Protein AF-A0AAP8GFK3-F1 (afdb_monomer_lite)

InterPro domains:
  IPR006173 Staphylococcal/Streptococcal toxin, OB-fold [PF01123] (49-112)
  IPR008992 Enterotoxin [SSF50203] (25-113)

Secondary structure (DSSP, 8-state):
-HHHHHHHHHHHHHHHHHT-----PPPPPPGGGS--HHHHHHTT--THHHHHHHHSPPEEEEEE---B-SSTTEEEE---BTTBS-EEEE-SSHHHHHHHTTS-EEEEE----

Organism: NCBI:txid158836

Sequence (113 aa):
MKKLSTVIIILILEIVFHNMNYVNAQPDPKLDELNKVSDYKNNKGTMGNVMNLYTSPPVEGRGVINSRQFLSHDLIFPIEYKSYNEVKTELENTELANNYKDKKVDIFGVPYF

Structure (mmCIF, N/CA/C/O backbone):
data_AF-A0AAP8GFK3-F1
#
_entry.id   AF-A0AAP8GFK3-F1
#
loop_
_atom_site.group_PDB
_atom_site.id
_atom_site.type_symbol
_atom_site.label_atom_id
_atom_site.label_alt_id
_atom_site.label_comp_id
_atom_site.label_asym_id
_atom_site.label_entity_id
_atom_site.label_seq_id
_atom_site.pdbx_PDB_ins_code
_atom_site.Cartn_x
_atom_site.Cartn_y
_atom_site.Cartn_z
_atom_site.occupancy
_atom_site.B_iso_or_equiv
_atom_site.auth_seq_id
_atom_site.auth_comp_id
_atom_site.auth_asym_id
_atom_site.auth_atom_id
_atom_site.pdbx_PDB_model_num
ATOM 1 N N . MET A 1 1 ? -19.447 58.664 9.440 1.00 59.94 1 MET A N 1
ATOM 2 C CA . MET A 1 1 ? -19.222 58.181 8.055 1.00 59.94 1 MET A CA 1
ATOM 3 C C . MET A 1 1 ? -17.863 57.504 7.856 1.00 59.94 1 MET A C 1
ATOM 5 O O . MET A 1 1 ? -17.860 56.368 7.413 1.00 59.94 1 MET A O 1
ATOM 9 N N . LYS A 1 2 ? -16.723 58.112 8.238 1.00 60.50 2 LYS A N 1
ATOM 10 C CA . LYS A 1 2 ? -15.380 57.503 8.059 1.00 60.50 2 LYS A CA 1
ATOM 11 C C . LYS A 1 2 ? -15.216 56.112 8.704 1.00 60.50 2 LYS A C 1
ATOM 13 O O . LYS A 1 2 ? -14.786 55.193 8.029 1.00 60.50 2 LYS A O 1
ATOM 18 N N . LYS A 1 3 ? -15.644 55.935 9.963 1.00 67.06 3 LYS A N 1
ATOM 19 C CA . LYS A 1 3 ? -15.531 54.651 10.690 1.00 67.06 3 LYS A CA 1
ATOM 20 C C . LYS A 1 3 ? -16.371 53.515 10.083 1.00 67.06 3 LYS A C 1
ATOM 22 O O . LYS A 1 3 ? -15.916 52.384 10.053 1.00 67.06 3 LYS A O 1
ATOM 27 N N . LEU A 1 4 ? -17.568 53.824 9.572 1.00 75.12 4 LEU A N 1
ATOM 28 C CA . LEU A 1 4 ? -18.448 52.838 8.931 1.00 75.12 4 LEU A CA 1
ATOM 29 C C . LEU A 1 4 ? -17.869 52.365 7.590 1.00 75.12 4 LEU A C 1
ATOM 31 O O . LEU A 1 4 ? -17.890 51.177 7.298 1.00 75.12 4 LEU A O 1
ATOM 35 N N . SER A 1 5 ? -17.284 53.290 6.822 1.00 76.81 5 SER A N 1
ATOM 36 C CA . SER A 1 5 ? -16.577 52.971 5.576 1.00 76.81 5 SER A CA 1
ATOM 37 C C . SER A 1 5 ? -15.390 52.029 5.821 1.00 76.81 5 SER A C 1
ATOM 39 O O . SER A 1 5 ? -15.241 51.030 5.127 1.00 76.81 5 SER A O 1
ATOM 41 N N . THR A 1 6 ? -14.598 52.274 6.872 1.00 80.31 6 THR A N 1
ATOM 42 C CA . THR A 1 6 ? -13.464 51.407 7.234 1.00 80.31 6 THR A CA 1
ATOM 43 C C . THR A 1 6 ? -13.894 49.983 7.594 1.00 80.31 6 THR A C 1
ATOM 45 O O . THR A 1 6 ? -13.257 49.035 7.152 1.00 80.31 6 THR A O 1
ATOM 48 N N . VAL A 1 7 ? -14.985 49.814 8.351 1.00 84.25 7 VAL A N 1
ATOM 49 C CA . VAL A 1 7 ? -15.492 48.482 8.735 1.00 84.25 7 VAL A CA 1
ATOM 50 C C . VAL A 1 7 ? -15.970 47.694 7.517 1.00 84.25 7 VAL A C 1
ATOM 52 O O . VAL A 1 7 ? -15.650 46.518 7.390 1.00 84.25 7 VAL A O 1
ATOM 55 N N . ILE A 1 8 ? -16.680 48.347 6.593 1.00 86.56 8 ILE A N 1
ATOM 56 C CA . ILE A 1 8 ? -17.149 47.709 5.355 1.00 86.56 8 ILE A CA 1
ATOM 57 C C . ILE A 1 8 ? -15.962 47.247 4.500 1.00 86.56 8 ILE A C 1
ATOM 59 O O . ILE A 1 8 ? -15.986 46.141 3.970 1.00 86.56 8 ILE A O 1
ATOM 63 N N . ILE A 1 9 ? -14.903 48.056 4.406 1.00 87.19 9 ILE A N 1
ATOM 64 C CA . ILE A 1 9 ? -13.689 47.696 3.660 1.00 87.19 9 ILE A CA 1
ATOM 65 C C . ILE A 1 9 ? -13.010 46.462 4.271 1.00 87.19 9 ILE A C 1
ATOM 67 O O . ILE A 1 9 ? -12.648 45.554 3.529 1.00 87.19 9 ILE A O 1
ATOM 71 N N . ILE A 1 10 ? -12.875 46.396 5.600 1.00 86.94 10 ILE A N 1
ATOM 72 C CA . ILE A 1 10 ? -12.278 45.235 6.284 1.00 86.94 10 ILE A CA 1
ATOM 73 C C . ILE A 1 10 ? -13.093 43.968 6.008 1.00 86.94 10 ILE A C 1
ATOM 75 O O . ILE A 1 10 ? -12.521 42.947 5.639 1.00 86.94 10 ILE A O 1
ATOM 79 N N . LEU A 1 11 ? -14.423 44.059 6.097 1.00 84.94 11 LEU A N 1
ATOM 80 C CA . LEU A 1 11 ? -15.313 42.924 5.845 1.00 84.94 11 LEU A CA 1
ATOM 81 C C . LEU A 1 11 ? -15.195 42.413 4.401 1.00 84.94 11 LEU A C 1
ATOM 83 O O . LEU A 1 11 ? -15.161 41.209 4.163 1.00 84.94 11 LEU A O 1
ATOM 87 N N . ILE A 1 12 ? -15.093 43.327 3.430 1.00 84.94 12 ILE A N 1
ATOM 88 C CA . ILE A 1 12 ? -14.882 42.974 2.021 1.00 84.94 12 ILE A CA 1
ATOM 89 C C . ILE A 1 12 ? -13.519 42.297 1.835 1.00 84.94 12 ILE A C 1
ATOM 91 O O . ILE A 1 12 ? -13.446 41.282 1.148 1.00 84.94 12 ILE A O 1
ATOM 95 N N . LEU A 1 13 ? -12.451 42.809 2.457 1.00 81.56 13 LEU A N 1
ATOM 96 C CA . LEU A 1 13 ? -11.126 42.185 2.381 1.00 81.56 13 LEU A CA 1
ATOM 97 C C . LEU A 1 13 ? -11.120 40.776 2.986 1.00 81.56 13 LEU A C 1
ATOM 99 O O . LEU A 1 13 ? -10.582 39.864 2.364 1.00 81.56 13 LEU A O 1
ATOM 103 N N . GLU A 1 14 ? -11.744 40.567 4.146 1.00 80.06 14 GLU A N 1
ATOM 104 C CA . GLU A 1 14 ? -11.837 39.241 4.771 1.00 80.06 14 GLU A CA 1
ATOM 105 C C . GLU A 1 14 ? -12.586 38.235 3.891 1.00 80.06 14 GLU A C 1
ATOM 107 O O . GLU A 1 14 ? -12.126 37.100 3.743 1.00 80.06 14 GLU A O 1
ATOM 112 N N . ILE A 1 15 ? -13.683 38.659 3.253 1.00 78.69 15 ILE A N 1
ATOM 113 C CA . ILE A 1 15 ? -14.437 37.836 2.296 1.00 78.69 15 ILE A CA 1
ATOM 114 C C . ILE A 1 15 ? -13.575 37.509 1.072 1.00 78.69 15 ILE A C 1
ATOM 116 O O . ILE A 1 15 ? -13.560 36.362 0.628 1.00 78.69 15 ILE A O 1
ATOM 120 N N . VAL A 1 16 ? -12.834 38.478 0.530 1.00 76.50 16 VAL A N 1
ATOM 121 C CA . VAL A 1 16 ? -11.957 38.254 -0.631 1.00 76.50 16 VAL A CA 1
ATOM 122 C C . VAL A 1 16 ? -10.830 37.274 -0.291 1.00 76.50 16 VAL A C 1
ATOM 124 O O . VAL A 1 16 ? -10.579 36.355 -1.068 1.00 76.50 16 VAL A O 1
ATOM 127 N N . PHE A 1 17 ? -10.197 37.402 0.879 1.00 69.19 17 PHE A N 1
ATOM 128 C CA . PHE A 1 17 ? -9.140 36.480 1.305 1.00 69.19 17 PHE A CA 1
ATOM 129 C C . PHE A 1 17 ? -9.660 35.073 1.630 1.00 69.19 17 PHE A C 1
ATOM 131 O O . PHE A 1 17 ? -8.988 34.104 1.291 1.00 69.19 17 PHE A O 1
ATOM 138 N N . HIS A 1 18 ? -10.856 34.937 2.217 1.00 64.44 18 HIS A N 1
ATOM 139 C CA . HIS A 1 18 ? -11.457 33.623 2.495 1.00 64.44 18 HIS A CA 1
ATOM 140 C C . HIS A 1 18 ? -11.936 32.892 1.234 1.00 64.44 18 HIS A C 1
ATOM 142 O O . HIS A 1 18 ? -12.014 31.668 1.238 1.00 64.44 18 HIS A O 1
ATOM 148 N N . ASN A 1 19 ? -12.248 33.615 0.154 1.00 61.03 19 ASN A N 1
ATOM 149 C CA . ASN A 1 19 ? -12.695 33.020 -1.110 1.00 61.03 19 ASN A CA 1
ATOM 150 C C . ASN A 1 19 ? -11.563 32.793 -2.120 1.00 61.03 19 ASN A C 1
ATOM 152 O O . ASN A 1 19 ? -11.822 32.310 -3.225 1.00 61.03 19 ASN A O 1
ATOM 156 N N . MET A 1 20 ? -10.309 33.086 -1.761 1.00 61.22 20 MET A N 1
ATOM 157 C CA . MET A 1 20 ? -9.165 32.630 -2.545 1.00 61.22 20 MET A CA 1
ATOM 158 C C . MET A 1 20 ? -8.944 31.136 -2.308 1.00 61.22 20 MET A C 1
ATOM 160 O O . MET A 1 20 ? -8.021 30.718 -1.612 1.00 61.22 20 MET A O 1
ATOM 164 N N . ASN A 1 21 ? -9.790 30.318 -2.930 1.00 60.56 21 ASN A N 1
ATOM 165 C CA . ASN A 1 21 ? -9.476 28.922 -3.182 1.00 60.56 21 ASN A CA 1
ATOM 166 C C . ASN A 1 21 ? -8.303 28.895 -4.167 1.00 60.56 21 ASN A C 1
ATOM 168 O O . ASN A 1 21 ? -8.495 28.880 -5.383 1.00 60.56 21 ASN A O 1
ATOM 172 N N . TYR A 1 22 ? -7.076 28.942 -3.649 1.00 60.53 22 TYR A N 1
ATOM 173 C CA . TYR A 1 22 ? -5.915 28.565 -4.438 1.00 60.53 22 TYR A CA 1
ATOM 174 C C . TYR A 1 22 ? -6.136 27.123 -4.882 1.00 60.53 22 TYR A C 1
ATOM 176 O O . TYR A 1 22 ? -6.169 26.207 -4.061 1.00 60.53 22 TYR A O 1
ATOM 184 N N . VAL A 1 23 ? -6.301 26.920 -6.188 1.00 62.72 23 VAL A N 1
ATOM 185 C CA . VAL A 1 23 ? -6.147 25.594 -6.776 1.00 62.72 23 VAL A CA 1
ATOM 186 C C . VAL A 1 23 ? -4.682 25.232 -6.568 1.00 62.72 23 VAL A C 1
ATOM 188 O O . VAL A 1 23 ? -3.809 25.695 -7.301 1.00 62.72 23 VAL A O 1
ATOM 191 N N . ASN A 1 24 ? -4.401 24.469 -5.514 1.00 71.31 24 ASN A N 1
ATOM 192 C CA . ASN A 1 24 ? -3.082 23.907 -5.272 1.00 71.31 24 ASN A CA 1
ATOM 193 C C . ASN A 1 24 ? -2.896 22.738 -6.247 1.00 71.31 24 ASN A C 1
ATOM 195 O O . ASN A 1 24 ? -3.127 21.579 -5.912 1.00 71.31 24 ASN A O 1
ATOM 199 N N . ALA A 1 25 ? -2.618 23.077 -7.505 1.00 83.25 25 ALA A N 1
ATOM 200 C CA . ALA A 1 25 ? -2.295 22.106 -8.533 1.00 83.25 25 ALA A CA 1
ATOM 201 C C . ALA A 1 25 ? -0.840 21.675 -8.363 1.00 83.25 25 ALA A C 1
ATOM 203 O O . ALA A 1 25 ? 0.049 22.515 -8.213 1.00 83.25 25 ALA A O 1
ATOM 204 N N . GLN A 1 26 ? -0.596 20.370 -8.438 1.00 87.06 26 GLN A N 1
ATOM 205 C CA . GLN A 1 26 ? 0.757 19.867 -8.612 1.00 87.06 26 GLN A CA 1
ATOM 206 C C . GLN A 1 26 ? 1.219 20.245 -10.031 1.00 87.06 26 GLN A C 1
ATOM 208 O O . GLN A 1 26 ? 0.545 19.856 -10.986 1.00 87.06 26 GLN A O 1
ATOM 213 N N . PRO A 1 27 ? 2.305 21.023 -10.196 1.00 91.38 27 PRO A N 1
ATOM 214 C CA . PRO A 1 27 ? 2.783 21.421 -11.516 1.00 91.38 27 PRO A CA 1
ATOM 215 C C . PRO A 1 27 ? 3.168 20.207 -12.364 1.00 91.38 27 PRO A C 1
ATOM 217 O O . PRO A 1 27 ? 3.707 19.231 -11.837 1.00 91.38 27 PRO A O 1
ATOM 220 N N . ASP A 1 28 ? 2.943 20.296 -13.676 1.00 94.81 28 ASP A N 1
ATOM 221 C CA . ASP A 1 28 ? 3.411 19.275 -14.612 1.00 94.81 28 ASP A CA 1
ATOM 222 C C . ASP A 1 28 ? 4.942 19.162 -14.540 1.00 94.81 28 ASP A C 1
ATOM 224 O O . ASP A 1 28 ? 5.635 20.188 -14.584 1.00 94.81 28 ASP A O 1
ATOM 228 N N . PRO A 1 29 ? 5.491 17.937 -14.449 1.00 96.44 29 PRO A N 1
ATOM 229 C CA . PRO A 1 29 ? 6.924 17.751 -14.335 1.00 96.44 29 PRO A CA 1
ATOM 230 C C . PRO A 1 29 ? 7.618 18.073 -15.657 1.00 96.44 29 PRO A C 1
ATOM 232 O O . PRO A 1 29 ? 7.156 17.713 -16.747 1.00 96.44 29 PRO A O 1
ATOM 235 N N . LYS A 1 30 ? 8.789 18.694 -15.566 1.00 96.94 30 LYS A N 1
ATOM 236 C CA . LYS A 1 30 ? 9.693 18.836 -16.709 1.00 96.94 30 LYS A CA 1
ATOM 237 C C . LYS A 1 30 ? 10.364 17.503 -17.024 1.00 96.94 30 LYS A C 1
ATOM 239 O O . LYS A 1 30 ? 10.457 16.600 -16.195 1.00 96.94 30 LYS A O 1
ATOM 244 N N . LEU A 1 31 ? 10.875 17.366 -18.249 1.00 96.44 31 LEU A N 1
ATOM 245 C CA . LEU A 1 31 ? 11.502 16.116 -18.681 1.00 96.44 31 LEU A CA 1
ATOM 246 C C . LEU A 1 31 ? 12.706 15.725 -17.815 1.00 96.44 31 LEU A C 1
ATOM 248 O O . LEU A 1 31 ? 12.936 14.536 -17.633 1.00 96.44 31 LEU A O 1
ATOM 252 N N . ASP A 1 32 ? 13.480 16.675 -17.311 1.00 97.25 32 ASP A N 1
ATOM 253 C CA . ASP A 1 32 ? 14.644 16.448 -16.447 1.00 97.25 32 ASP A CA 1
ATOM 254 C C . ASP A 1 32 ? 14.280 16.055 -15.004 1.00 97.25 32 ASP A C 1
ATOM 256 O O . ASP A 1 32 ? 15.111 15.482 -14.306 1.00 97.25 32 ASP A O 1
ATOM 260 N N . GLU A 1 33 ? 13.032 16.272 -14.585 1.00 97.81 33 GLU A N 1
ATOM 261 C CA . GLU A 1 33 ? 12.511 15.891 -13.263 1.00 97.81 33 GLU A CA 1
ATOM 262 C C . GLU A 1 33 ? 11.999 14.435 -13.232 1.00 97.81 33 GLU A C 1
ATOM 264 O O . GLU A 1 33 ? 11.771 13.865 -12.165 1.00 97.81 33 GLU A O 1
ATOM 269 N N . LEU A 1 34 ? 11.832 13.807 -14.403 1.00 98.19 34 LEU A N 1
ATOM 270 C CA . LEU A 1 34 ? 11.312 12.446 -14.545 1.00 98.19 34 LEU A CA 1
ATOM 271 C C . LEU A 1 34 ? 12.423 11.393 -14.542 1.00 98.19 34 LEU A C 1
ATOM 273 O O . LEU A 1 34 ? 13.407 11.499 -15.281 1.00 98.19 34 LEU A O 1
ATOM 277 N N . ASN A 1 35 ? 12.204 10.297 -13.810 1.00 98.06 35 ASN A N 1
ATOM 278 C CA . ASN A 1 35 ? 13.094 9.138 -13.864 1.00 98.06 35 ASN A CA 1
ATOM 279 C C . ASN A 1 35 ? 13.190 8.567 -15.290 1.00 98.06 35 ASN A C 1
ATOM 281 O O . ASN A 1 35 ? 12.198 8.477 -16.018 1.00 98.06 35 ASN A O 1
ATOM 285 N N . LYS A 1 36 ? 14.393 8.131 -15.683 1.00 98.38 36 LYS A N 1
ATOM 286 C CA . LYS A 1 36 ? 14.650 7.531 -16.998 1.00 98.38 36 LYS A CA 1
ATOM 287 C C . LYS A 1 36 ? 14.835 6.025 -16.888 1.00 98.38 36 LYS A C 1
ATOM 289 O O . LYS A 1 36 ? 15.615 5.531 -16.075 1.00 98.38 36 LYS A O 1
ATOM 294 N N . VAL A 1 37 ? 14.176 5.289 -17.782 1.00 98.31 37 VAL A N 1
ATOM 295 C CA . VAL A 1 37 ? 14.333 3.828 -17.890 1.00 98.31 37 VAL A CA 1
ATOM 296 C C . VAL A 1 37 ? 15.783 3.448 -18.213 1.00 98.31 37 VAL A C 1
ATOM 298 O O . VAL A 1 37 ? 16.294 2.465 -17.675 1.00 98.31 37 VAL A O 1
ATOM 301 N N . SER A 1 38 ? 16.457 4.236 -19.060 1.00 98.06 38 SER A N 1
ATOM 302 C CA . SER A 1 38 ? 17.877 4.059 -19.384 1.00 98.06 38 SER A CA 1
ATOM 303 C C . SER A 1 38 ? 18.751 4.107 -18.140 1.00 98.06 38 SER A C 1
ATOM 305 O O . SER A 1 38 ? 19.588 3.230 -17.957 1.00 98.06 38 SER A O 1
ATOM 307 N N . ASP A 1 39 ? 18.527 5.084 -17.266 1.00 98.62 39 ASP A N 1
ATOM 308 C CA . ASP A 1 39 ? 19.380 5.333 -16.105 1.00 98.62 39 ASP A CA 1
ATOM 309 C C . ASP A 1 39 ? 19.215 4.211 -15.082 1.00 98.62 39 ASP A C 1
ATOM 311 O O . ASP A 1 39 ? 20.203 3.681 -14.573 1.00 98.62 39 ASP A O 1
ATOM 315 N N . TYR A 1 40 ? 17.976 3.758 -14.870 1.00 98.62 40 TYR A N 1
ATOM 316 C CA . TYR A 1 40 ? 17.690 2.606 -14.016 1.00 98.62 40 TYR A CA 1
ATOM 317 C C . TYR A 1 40 ? 18.371 1.329 -14.527 1.00 98.62 40 TYR A C 1
ATOM 319 O O . TYR A 1 40 ? 19.004 0.605 -13.757 1.00 98.62 40 TYR A O 1
ATOM 327 N N . LYS A 1 41 ? 18.302 1.072 -15.840 1.00 98.25 41 LYS A N 1
ATOM 328 C CA . LYS A 1 41 ? 18.960 -0.081 -16.471 1.00 98.25 41 LYS A CA 1
ATOM 329 C C . LYS A 1 41 ? 20.489 0.025 -16.414 1.00 98.25 41 LYS A C 1
ATOM 331 O O . LYS A 1 41 ? 21.155 -0.965 -16.117 1.00 98.25 41 LYS A O 1
ATOM 336 N N . ASN A 1 42 ? 21.044 1.208 -16.667 1.00 98.44 42 ASN A N 1
ATOM 337 C CA . ASN A 1 42 ? 22.485 1.469 -16.609 1.00 98.44 42 ASN A CA 1
ATOM 338 C C . ASN A 1 42 ? 23.028 1.304 -15.183 1.00 98.44 42 ASN A C 1
ATOM 340 O O . ASN A 1 42 ? 24.139 0.811 -15.003 1.00 98.44 42 ASN A O 1
ATOM 344 N N . ASN A 1 43 ? 22.209 1.607 -14.173 1.00 98.56 43 ASN A N 1
ATOM 345 C CA . ASN A 1 43 ? 22.497 1.320 -12.769 1.00 98.56 43 ASN A CA 1
ATOM 346 C C . ASN A 1 43 ? 22.198 -0.140 -12.360 1.00 98.56 43 ASN A C 1
ATOM 348 O O . ASN A 1 43 ? 22.031 -0.439 -11.180 1.00 98.56 43 ASN A O 1
ATOM 352 N N . LYS A 1 44 ? 22.120 -1.068 -13.326 1.00 98.31 44 LYS A N 1
ATOM 353 C CA . LYS A 1 44 ? 21.884 -2.511 -13.120 1.00 98.31 44 LYS A CA 1
ATOM 354 C C . LYS A 1 44 ? 20.542 -2.843 -12.445 1.00 98.31 44 LYS A C 1
ATOM 356 O O . LYS A 1 44 ? 20.386 -3.921 -11.872 1.00 98.31 44 LYS A O 1
ATOM 361 N N . GLY A 1 45 ? 19.565 -1.939 -12.522 1.00 98.00 45 GLY A N 1
ATOM 362 C CA . GLY A 1 45 ? 18.207 -2.161 -12.037 1.00 98.00 45 GLY A CA 1
ATOM 363 C C . GLY A 1 45 ? 17.420 -3.142 -12.913 1.00 98.00 45 GLY A C 1
ATOM 364 O O . GLY A 1 45 ? 17.652 -3.258 -14.118 1.00 98.00 45 GLY A O 1
ATOM 365 N N . THR A 1 46 ? 16.449 -3.836 -12.311 1.00 98.31 46 THR A N 1
ATOM 366 C CA . THR A 1 46 ? 15.584 -4.812 -12.997 1.00 98.31 46 THR A CA 1
ATOM 367 C C . THR A 1 46 ? 14.144 -4.310 -13.043 1.00 98.31 46 THR A C 1
ATOM 369 O O . THR A 1 46 ? 13.433 -4.340 -12.042 1.00 98.31 46 THR A O 1
ATOM 372 N N . MET A 1 47 ? 13.688 -3.866 -14.220 1.00 98.19 47 MET A N 1
ATOM 373 C CA . MET A 1 47 ? 12.332 -3.312 -14.393 1.00 98.19 47 MET A CA 1
ATOM 374 C C . MET A 1 47 ? 11.218 -4.343 -14.140 1.00 98.19 47 MET A C 1
ATOM 376 O O . MET A 1 47 ? 10.089 -3.974 -13.827 1.00 98.19 47 MET A O 1
ATOM 380 N N . GLY A 1 48 ? 11.548 -5.638 -14.205 1.00 98.50 48 GLY A N 1
ATOM 381 C CA . GLY A 1 48 ? 10.635 -6.725 -13.849 1.00 98.50 48 GLY A CA 1
ATOM 382 C C . GLY A 1 48 ? 10.050 -6.594 -12.438 1.00 98.50 48 GLY A C 1
ATOM 383 O O . GLY A 1 48 ? 8.905 -6.977 -12.231 1.00 98.50 48 GLY A O 1
ATOM 384 N N . ASN A 1 49 ? 10.776 -5.974 -11.498 1.00 98.44 49 ASN A N 1
ATOM 385 C CA . ASN A 1 49 ? 10.277 -5.738 -10.141 1.00 98.44 49 ASN A CA 1
ATOM 386 C C . ASN A 1 49 ? 9.053 -4.812 -10.142 1.00 98.44 49 ASN A C 1
ATOM 388 O O . ASN A 1 49 ? 8.037 -5.145 -9.544 1.00 98.44 49 ASN A O 1
ATOM 392 N N . VAL A 1 50 ? 9.121 -3.687 -10.863 1.00 98.44 50 VAL A N 1
ATOM 393 C CA . VAL A 1 50 ? 8.000 -2.741 -10.980 1.00 98.44 50 VAL A CA 1
ATOM 394 C C . VAL A 1 50 ? 6.880 -3.338 -11.825 1.00 98.44 50 VAL A C 1
ATOM 396 O O . VAL A 1 50 ? 5.714 -3.206 -11.472 1.00 98.44 50 VAL A O 1
ATOM 399 N N . MET A 1 51 ? 7.224 -4.046 -12.905 1.00 98.50 51 MET A N 1
ATOM 400 C CA . MET A 1 51 ? 6.237 -4.732 -13.741 1.00 98.50 51 MET A CA 1
ATOM 401 C C . MET A 1 51 ? 5.356 -5.663 -12.902 1.00 98.50 51 MET A C 1
ATOM 403 O O . MET A 1 51 ? 4.136 -5.575 -12.986 1.00 98.50 51 MET A O 1
ATOM 407 N N . ASN A 1 52 ? 5.961 -6.489 -12.045 1.00 98.44 52 ASN A N 1
ATOM 408 C CA . ASN A 1 52 ? 5.233 -7.448 -11.216 1.00 98.44 52 ASN A CA 1
ATOM 409 C C . ASN A 1 52 ? 4.251 -6.788 -10.238 1.00 98.44 52 ASN A C 1
ATOM 411 O O . ASN A 1 52 ? 3.222 -7.395 -9.948 1.00 98.44 52 ASN A O 1
ATOM 415 N N . LEU A 1 53 ? 4.533 -5.572 -9.755 1.00 98.44 53 LEU A N 1
ATOM 416 C CA . LEU A 1 53 ? 3.636 -4.835 -8.857 1.00 98.44 53 LEU A CA 1
ATOM 417 C C . LEU A 1 53 ? 2.321 -4.438 -9.542 1.00 98.44 53 LEU A C 1
ATOM 419 O O . LEU A 1 53 ? 1.276 -4.453 -8.902 1.00 98.44 53 LEU A O 1
ATOM 423 N N . TYR A 1 54 ? 2.363 -4.114 -10.837 1.00 98.25 54 TYR A N 1
ATOM 424 C CA . TYR A 1 54 ? 1.195 -3.624 -11.582 1.00 98.25 54 TYR A CA 1
ATOM 425 C C . TYR A 1 54 ? 0.538 -4.678 -12.479 1.00 98.25 54 TYR A C 1
ATOM 427 O O . TYR A 1 54 ? -0.565 -4.455 -12.971 1.00 98.25 54 TYR A O 1
ATOM 435 N N . THR A 1 55 ? 1.193 -5.818 -12.710 1.00 98.25 55 THR A N 1
ATOM 436 C CA . THR A 1 55 ? 0.603 -6.950 -13.444 1.00 98.25 55 THR A CA 1
ATOM 437 C C . THR A 1 55 ? 0.060 -8.042 -12.527 1.00 98.25 55 THR A C 1
ATOM 439 O O . THR A 1 55 ? -0.795 -8.818 -12.953 1.00 98.25 55 THR A O 1
ATOM 442 N N . SER A 1 56 ? 0.535 -8.126 -11.280 1.00 98.00 56 SER A N 1
ATOM 443 C CA . SER A 1 56 ? -0.041 -9.036 -10.288 1.00 98.00 56 SER A CA 1
ATOM 444 C C . SER A 1 56 ? -1.415 -8.543 -9.820 1.00 98.00 56 SER A C 1
ATOM 446 O O . SER A 1 56 ? -1.665 -7.339 -9.833 1.00 98.00 56 SER A O 1
ATOM 448 N N . PRO A 1 57 ? -2.296 -9.443 -9.342 1.00 98.19 57 PRO A N 1
ATOM 449 C CA . PRO A 1 57 ? -3.556 -9.035 -8.732 1.00 98.19 57 PRO A CA 1
ATOM 450 C C . PRO A 1 57 ? -3.329 -8.095 -7.535 1.00 98.19 57 PRO A C 1
ATOM 452 O O . PRO A 1 57 ? -2.376 -8.329 -6.778 1.00 98.19 57 PRO A O 1
ATOM 455 N N . PRO A 1 58 ? -4.188 -7.084 -7.327 1.00 98.44 58 PRO A N 1
ATOM 456 C CA . PRO 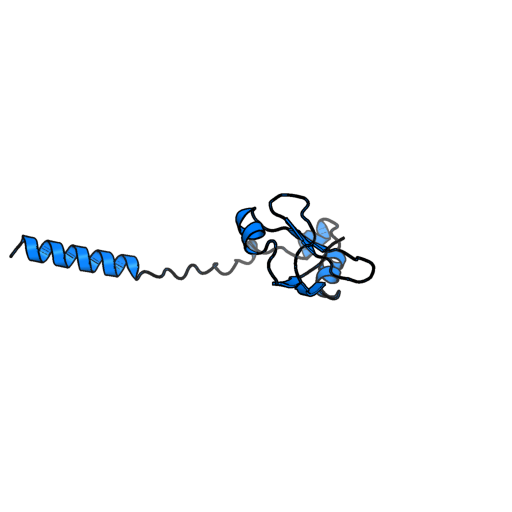A 1 58 ? -4.156 -6.248 -6.132 1.00 98.44 58 PRO A CA 1
ATOM 457 C C . PRO A 1 58 ? -4.626 -7.029 -4.897 1.00 98.44 58 PRO A C 1
ATOM 459 O O . PRO A 1 58 ? -5.257 -8.083 -5.005 1.00 98.44 58 PRO A O 1
ATOM 462 N N . VAL A 1 59 ? -4.339 -6.498 -3.709 1.00 98.56 59 VAL A N 1
ATOM 463 C CA . VAL A 1 59 ? -5.041 -6.915 -2.487 1.00 98.56 59 VAL A CA 1
ATOM 464 C C . VAL A 1 59 ? -6.399 -6.235 -2.480 1.00 98.56 59 VAL A C 1
ATOM 466 O O . VAL A 1 59 ? -6.464 -5.014 -2.607 1.00 98.56 59 VAL A O 1
ATOM 469 N N . GLU A 1 60 ? -7.457 -7.017 -2.281 1.00 98.56 60 GLU A N 1
ATOM 470 C CA . GLU A 1 60 ? -8.827 -6.528 -2.159 1.00 98.56 60 GLU A CA 1
ATOM 471 C C . GLU A 1 60 ? -9.494 -7.122 -0.916 1.00 98.56 60 GLU A C 1
ATOM 473 O O . GLU A 1 60 ? -9.434 -8.328 -0.685 1.00 98.56 60 GLU A O 1
ATOM 478 N N . GLY A 1 61 ? -10.163 -6.289 -0.122 1.00 98.31 61 GLY A N 1
ATOM 479 C CA . GLY A 1 61 ? -10.976 -6.727 1.013 1.00 98.31 61 GLY A CA 1
ATOM 480 C C . GLY A 1 61 ? -12.179 -5.810 1.168 1.00 98.31 61 GLY A C 1
ATOM 481 O O . GLY A 1 61 ? -12.018 -4.597 1.127 1.00 98.31 61 GLY A O 1
ATOM 482 N N . ARG A 1 62 ? -13.387 -6.360 1.324 1.00 98.50 62 ARG A N 1
ATOM 483 C CA . ARG A 1 62 ? -14.617 -5.558 1.445 1.00 98.50 62 ARG A CA 1
ATOM 484 C C . ARG A 1 62 ? -15.172 -5.594 2.855 1.00 98.50 62 ARG A C 1
ATOM 486 O O . ARG A 1 62 ? -15.417 -6.674 3.393 1.00 98.50 62 ARG A O 1
ATOM 493 N N . GLY A 1 63 ? -15.419 -4.423 3.429 1.00 98.25 63 GLY A N 1
ATOM 494 C CA . GLY A 1 63 ? -15.989 -4.267 4.760 1.00 98.25 63 GLY A CA 1
ATOM 495 C C . GLY A 1 63 ? -15.224 -5.027 5.847 1.00 98.25 63 GLY A C 1
ATOM 496 O O . GLY A 1 63 ? -15.851 -5.624 6.727 1.00 98.25 63 GLY A O 1
ATOM 497 N N . VAL A 1 64 ? -13.895 -5.016 5.786 1.00 98.56 64 VAL A N 1
ATOM 498 C CA . VAL A 1 64 ? -13.024 -5.652 6.780 1.00 98.56 64 VAL A CA 1
ATOM 499 C C . VAL A 1 64 ? -12.710 -4.689 7.925 1.00 98.56 64 VAL A C 1
ATOM 501 O O . VAL A 1 64 ? -12.837 -3.474 7.783 1.00 98.56 64 VAL A O 1
ATOM 504 N N . ILE A 1 65 ? -12.308 -5.238 9.068 1.00 98.75 65 ILE A N 1
ATOM 505 C CA . ILE A 1 65 ? -11.837 -4.494 10.245 1.00 98.75 65 ILE A CA 1
ATOM 506 C C . ILE A 1 65 ? -10.435 -5.024 10.570 1.00 98.75 65 ILE A C 1
ATOM 508 O O . ILE A 1 65 ? -10.191 -6.225 10.422 1.00 98.75 65 ILE A O 1
ATOM 512 N N . A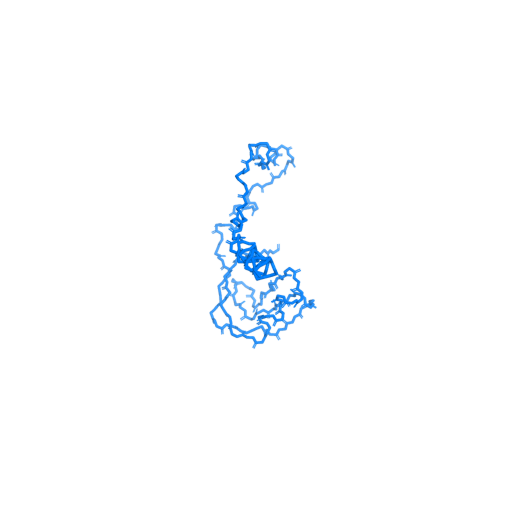SN A 1 66 ? -9.503 -4.156 10.974 1.00 98.69 66 ASN A N 1
ATOM 513 C CA . ASN A 1 66 ? -8.154 -4.586 11.354 1.00 98.69 66 ASN A CA 1
ATOM 514 C C . ASN A 1 66 ? -8.198 -5.538 12.565 1.00 98.69 66 ASN A C 1
ATOM 516 O O . ASN A 1 66 ? -8.984 -5.343 13.489 1.00 98.69 66 ASN A O 1
ATOM 520 N N . SER A 1 67 ? -7.330 -6.551 12.584 1.00 98.69 67 SER A N 1
ATOM 521 C CA . SER A 1 67 ? -7.194 -7.507 13.693 1.00 98.69 67 SER A CA 1
ATOM 522 C C . SER A 1 67 ? -6.225 -7.010 14.766 1.00 98.69 67 SER A C 1
ATOM 524 O O . SER A 1 67 ? -6.414 -7.267 15.955 1.00 98.69 67 SER A O 1
ATOM 526 N N . ARG A 1 68 ? -5.163 -6.313 14.349 1.00 98.75 68 ARG A N 1
ATOM 527 C CA . ARG A 1 68 ? -4.078 -5.829 15.213 1.00 98.75 68 ARG A CA 1
ATOM 528 C C . ARG A 1 68 ? -3.286 -4.709 14.531 1.00 98.75 68 ARG A C 1
ATOM 530 O O . ARG A 1 68 ? -3.604 -4.300 13.417 1.00 98.75 68 ARG A O 1
ATOM 537 N N . GLN A 1 69 ? -2.252 -4.224 15.209 1.00 98.81 69 GLN A N 1
ATOM 538 C CA . GLN A 1 69 ? -1.254 -3.289 14.681 1.00 98.81 69 GLN A CA 1
ATOM 539 C C . GLN A 1 69 ? 0.151 -3.834 14.956 1.00 98.81 69 GLN A C 1
ATOM 541 O O . GLN A 1 69 ? 0.320 -4.687 15.835 1.00 98.81 69 GLN A O 1
ATOM 546 N N . PHE A 1 70 ? 1.145 -3.345 14.220 1.00 98.56 70 PHE A N 1
ATOM 547 C CA . PHE A 1 70 ? 2.556 -3.524 14.547 1.00 98.56 70 PHE A CA 1
ATOM 548 C C . PHE A 1 70 ? 3.137 -2.243 15.157 1.00 98.56 70 PHE A C 1
ATOM 550 O O . PHE A 1 70 ? 3.540 -2.263 16.321 1.00 98.56 70 PHE A O 1
ATOM 557 N N . LEU A 1 71 ? 3.111 -1.129 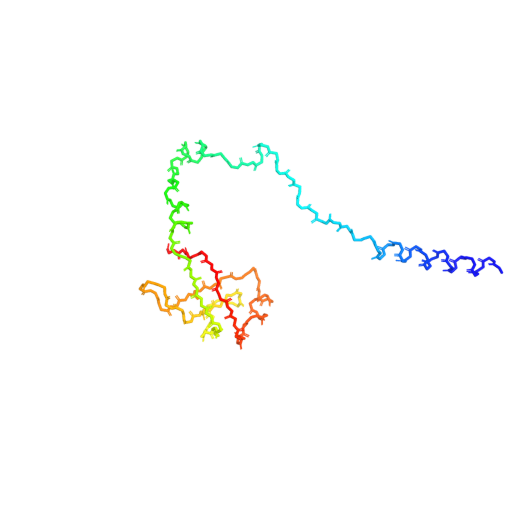14.423 1.00 98.62 71 LEU A N 1
ATOM 558 C CA . LEU A 1 71 ? 3.419 0.215 14.926 1.00 98.62 71 LEU A CA 1
ATOM 559 C C . LEU A 1 71 ? 2.142 1.061 15.014 1.00 98.62 71 LEU A C 1
ATOM 561 O O . LEU A 1 71 ? 1.095 0.701 14.481 1.00 98.62 71 LEU A O 1
ATOM 565 N N . SER A 1 72 ? 2.205 2.211 15.693 1.00 98.62 72 SER A N 1
ATOM 566 C CA . SER A 1 72 ? 1.015 3.050 15.905 1.00 98.62 72 SER A CA 1
ATOM 567 C C . SER A 1 72 ? 0.434 3.635 14.614 1.00 98.62 72 SER A C 1
ATOM 569 O O . SER A 1 72 ? -0.730 4.028 14.601 1.00 98.62 72 SER A O 1
ATOM 571 N N . HIS A 1 73 ? 1.228 3.697 13.544 1.00 98.69 73 HIS A N 1
ATOM 572 C CA . HIS A 1 73 ? 0.850 4.249 12.242 1.00 98.69 73 HIS A CA 1
ATOM 573 C C . HIS A 1 73 ? 0.502 3.188 11.186 1.00 98.69 73 HIS A C 1
ATOM 575 O O . HIS A 1 73 ? 0.265 3.541 10.034 1.00 98.69 73 HIS A O 1
ATOM 581 N N . ASP A 1 74 ? 0.440 1.903 11.544 1.00 98.81 74 ASP A N 1
ATOM 582 C CA . ASP A 1 74 ? 0.015 0.835 10.630 1.00 98.81 74 ASP A CA 1
ATOM 583 C C . ASP A 1 74 ? -1.207 0.063 11.143 1.00 98.81 74 ASP A C 1
ATOM 585 O O . ASP A 1 74 ? -1.554 0.121 12.323 1.00 98.81 74 ASP A O 1
ATOM 589 N N . LEU A 1 75 ? -1.893 -0.635 10.236 1.00 98.88 75 LEU A N 1
ATOM 590 C CA . LEU A 1 75 ? -3.032 -1.505 10.538 1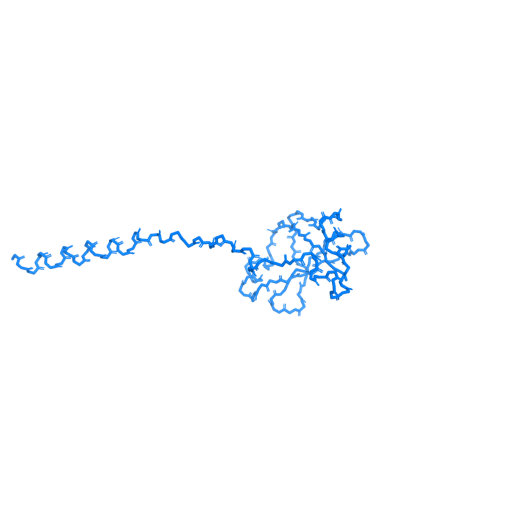.00 98.88 75 LEU A CA 1
ATOM 591 C C . LEU A 1 75 ? -2.832 -2.862 9.857 1.00 98.88 75 LEU A C 1
ATOM 593 O O . LEU A 1 75 ? -2.418 -2.929 8.699 1.00 98.88 75 LEU A O 1
ATOM 597 N N . ILE A 1 76 ? -3.153 -3.949 10.560 1.00 98.88 76 ILE A N 1
ATOM 598 C CA . ILE A 1 76 ? -3.069 -5.316 10.032 1.00 98.88 76 ILE A CA 1
ATOM 599 C C . ILE A 1 76 ? -4.481 -5.867 9.868 1.00 98.88 76 ILE A C 1
ATOM 601 O O . ILE A 1 76 ? -5.245 -5.917 10.831 1.00 98.88 76 ILE A O 1
ATOM 605 N N . PHE A 1 77 ? -4.825 -6.272 8.648 1.00 98.88 77 PHE A N 1
ATOM 606 C CA . PHE A 1 77 ? -6.146 -6.774 8.277 1.00 98.88 77 PHE A CA 1
ATOM 607 C C . PHE A 1 77 ? -6.106 -8.278 7.978 1.00 98.88 77 PHE A C 1
ATOM 609 O O . PHE A 1 77 ? -5.177 -8.724 7.301 1.00 98.88 77 PHE A O 1
ATOM 616 N N . PRO A 1 78 ? -7.116 -9.055 8.409 1.00 98.56 78 PRO A N 1
ATOM 617 C CA . PRO A 1 78 ? -7.249 -10.470 8.072 1.00 98.56 78 PRO A CA 1
ATOM 618 C C . PRO A 1 78 ? -7.820 -10.631 6.651 1.00 98.56 78 PRO A C 1
ATOM 620 O O . PRO A 1 78 ? -9.005 -10.905 6.469 1.00 98.56 78 PRO A O 1
ATOM 623 N N . ILE A 1 79 ? -6.987 -10.382 5.640 1.00 98.06 79 ILE A N 1
ATOM 624 C CA . ILE A 1 79 ? -7.325 -10.521 4.217 1.00 98.06 79 ILE A CA 1
ATOM 625 C C . ILE A 1 79 ? -6.494 -11.657 3.629 1.00 98.06 79 ILE A C 1
ATOM 627 O O . ILE A 1 79 ? -5.268 -11.657 3.747 1.00 98.06 79 ILE A O 1
ATOM 631 N N . GLU A 1 80 ? -7.159 -12.589 2.948 1.00 97.56 80 GLU A N 1
ATOM 632 C CA . GLU A 1 80 ? -6.488 -13.621 2.164 1.00 97.56 80 GLU A CA 1
ATOM 633 C C . GLU A 1 80 ? -5.970 -13.039 0.842 1.00 97.56 80 GLU A C 1
ATOM 635 O O . GLU A 1 80 ? -6.730 -12.509 0.030 1.00 97.56 80 GLU A O 1
ATOM 640 N N . TYR A 1 81 ? -4.665 -13.160 0.605 1.00 97.75 81 TYR A N 1
ATOM 641 C CA . TYR A 1 81 ? -4.031 -12.839 -0.672 1.00 97.75 81 TYR A CA 1
ATOM 642 C C . TYR A 1 81 ? -3.023 -13.931 -1.028 1.00 97.75 81 TYR A C 1
ATOM 644 O O . TYR A 1 81 ? -1.952 -14.034 -0.427 1.00 97.75 81 TYR A O 1
ATOM 652 N N . LYS A 1 82 ? -3.347 -14.755 -2.032 1.00 96.69 82 LYS A N 1
ATOM 653 C CA . LYS A 1 82 ? -2.574 -15.961 -2.380 1.00 96.69 82 LYS A CA 1
ATOM 654 C C . LYS A 1 82 ? -2.409 -16.871 -1.148 1.00 96.69 82 LYS A C 1
ATOM 656 O O . LYS A 1 82 ? -3.384 -17.456 -0.706 1.00 96.69 82 LYS A O 1
ATOM 661 N N . SER A 1 83 ? -1.193 -16.999 -0.614 1.00 97.31 83 SER A N 1
ATOM 662 C CA . SER A 1 83 ? -0.866 -17.798 0.576 1.00 97.31 83 SER A CA 1
ATOM 663 C C . SER A 1 83 ? -0.722 -16.970 1.861 1.00 97.31 83 SER A C 1
ATOM 665 O O . SER A 1 83 ? -0.299 -17.509 2.882 1.00 97.31 83 SER A O 1
ATOM 667 N N . TYR A 1 84 ? -0.988 -15.663 1.808 1.00 98.12 84 TYR A N 1
ATOM 668 C CA . TYR A 1 84 ? -0.948 -14.767 2.962 1.00 98.12 84 TYR A CA 1
ATOM 669 C C . TYR A 1 84 ? -2.349 -14.630 3.553 1.00 98.12 84 TYR A C 1
ATOM 671 O O . TYR A 1 84 ? -3.309 -14.458 2.808 1.00 98.12 84 TYR A O 1
ATOM 679 N N . ASN A 1 85 ? -2.443 -14.667 4.883 1.00 98.25 85 ASN A N 1
ATOM 680 C CA . ASN A 1 85 ? -3.715 -14.601 5.618 1.00 98.25 85 ASN A CA 1
ATOM 681 C C . ASN A 1 85 ? -3.939 -13.244 6.307 1.00 98.25 85 ASN A C 1
ATOM 683 O O . ASN A 1 85 ? -5.009 -12.986 6.853 1.00 98.25 85 ASN A O 1
ATOM 687 N N . GLU A 1 86 ? -2.911 -12.396 6.334 1.00 98.38 86 GLU A N 1
ATOM 688 C CA . GLU A 1 86 ? -2.968 -11.048 6.881 1.00 98.38 86 GLU A CA 1
ATOM 689 C C . GLU A 1 86 ? -2.189 -10.092 5.976 1.00 98.38 86 GLU A C 1
ATOM 691 O O . GLU A 1 86 ? -1.171 -10.465 5.386 1.00 98.38 86 GLU A O 1
ATOM 696 N N . VAL A 1 87 ? -2.635 -8.840 5.919 1.00 98.69 87 VAL A N 1
ATOM 697 C CA . VAL A 1 87 ? -1.968 -7.759 5.189 1.00 98.69 87 VAL A CA 1
ATOM 698 C C . VAL A 1 87 ? -1.746 -6.588 6.138 1.00 98.69 87 VAL A C 1
ATOM 700 O O . VAL A 1 87 ? -2.695 -6.086 6.740 1.00 98.69 87 VAL A O 1
ATOM 703 N N . LYS A 1 88 ? -0.494 -6.136 6.258 1.00 98.81 88 LYS A N 1
ATOM 704 C CA . LYS A 1 88 ? -0.156 -4.868 6.916 1.00 98.81 88 LYS A CA 1
ATOM 705 C C . LYS A 1 88 ? -0.265 -3.742 5.891 1.00 98.81 88 LYS A C 1
ATOM 707 O O . LYS A 1 88 ? 0.435 -3.779 4.884 1.00 98.81 88 LYS A O 1
ATOM 712 N N . THR A 1 89 ? -1.077 -2.729 6.173 1.00 98.75 89 THR A N 1
ATOM 713 C CA . THR A 1 89 ? -1.037 -1.450 5.454 1.00 98.75 89 THR A CA 1
ATOM 714 C C . THR A 1 89 ? -0.395 -0.401 6.347 1.00 98.75 89 THR A C 1
ATOM 716 O O . THR A 1 89 ? -0.785 -0.221 7.500 1.00 98.75 89 THR A O 1
ATOM 719 N N . GLU A 1 90 ? 0.617 0.273 5.820 1.00 98.81 90 GLU A N 1
ATOM 720 C CA . GLU A 1 90 ? 1.308 1.354 6.511 1.00 98.81 90 GLU A CA 1
ATOM 721 C C . GLU A 1 90 ? 0.720 2.690 6.070 1.00 98.81 90 GLU A C 1
ATOM 723 O O . GLU A 1 90 ? 0.493 2.908 4.879 1.00 98.81 90 GLU A O 1
ATOM 728 N N . LEU A 1 91 ? 0.422 3.558 7.034 1.00 98.81 91 LEU A N 1
ATOM 729 C CA . LEU A 1 91 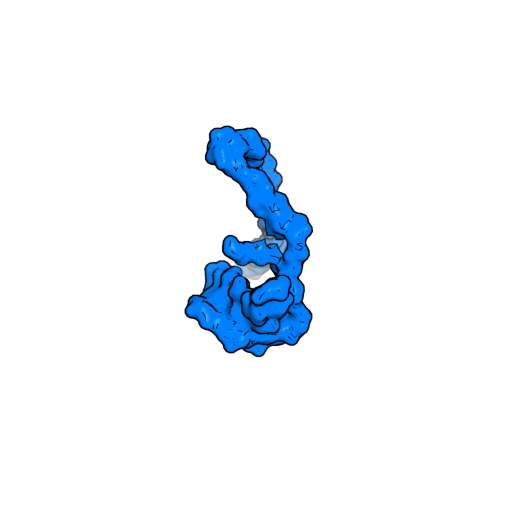? -0.114 4.889 6.786 1.00 98.81 91 LEU A CA 1
ATOM 730 C C . LEU A 1 91 ? 0.945 5.931 7.150 1.00 98.81 91 LEU A C 1
ATOM 732 O O . LEU A 1 91 ? 1.841 5.670 7.946 1.00 98.81 91 LEU A O 1
ATOM 736 N N . GLU A 1 92 ? 0.838 7.124 6.569 1.00 98.56 92 GLU A N 1
ATOM 737 C CA . GLU A 1 92 ? 1.841 8.185 6.733 1.00 98.56 92 GLU A CA 1
ATOM 738 C C . GLU A 1 92 ? 2.062 8.585 8.201 1.00 98.56 92 GLU A C 1
ATOM 740 O O . GLU A 1 92 ? 3.165 8.961 8.593 1.00 98.56 92 GLU A O 1
ATOM 745 N N . ASN A 1 93 ? 1.015 8.513 9.026 1.00 98.19 93 ASN A N 1
ATOM 746 C CA . ASN A 1 93 ? 1.073 8.915 10.422 1.00 98.19 93 ASN A CA 1
ATOM 747 C C . ASN A 1 93 ? 0.017 8.198 11.282 1.00 98.19 93 ASN A C 1
ATOM 749 O O . ASN A 1 93 ? -0.935 7.584 10.793 1.00 98.19 93 ASN A O 1
ATOM 753 N N . THR A 1 94 ? 0.190 8.304 12.600 1.00 98.75 94 THR A N 1
ATOM 754 C CA . THR A 1 94 ? -0.700 7.706 13.605 1.00 98.75 94 THR A CA 1
ATOM 755 C C . THR A 1 94 ? -2.128 8.255 13.543 1.00 98.75 94 THR A C 1
ATOM 757 O O . THR A 1 94 ? -3.073 7.517 13.806 1.00 98.75 94 THR A O 1
ATOM 760 N N . GLU A 1 95 ? -2.318 9.530 13.191 1.00 98.75 95 GLU A N 1
ATOM 761 C CA . GLU A 1 95 ? -3.658 10.119 13.064 1.00 98.75 95 GLU A CA 1
ATOM 762 C C . GLU A 1 95 ? -4.455 9.423 11.956 1.00 98.75 95 GLU A C 1
ATOM 764 O O . GLU A 1 95 ? -5.597 9.010 12.169 1.00 98.75 95 GLU A O 1
ATOM 769 N N . LEU A 1 96 ? -3.822 9.191 10.805 1.00 98.62 96 LEU A N 1
ATOM 770 C CA . LEU A 1 96 ? -4.447 8.508 9.684 1.00 98.62 96 LEU A CA 1
ATOM 771 C C . LEU A 1 96 ? -4.754 7.040 10.008 1.00 98.62 96 LEU A C 1
ATOM 773 O O . LEU A 1 96 ? -5.830 6.559 9.662 1.00 98.62 96 LEU A O 1
ATOM 777 N N . ALA A 1 97 ? -3.871 6.341 10.725 1.00 98.81 97 ALA A N 1
ATOM 778 C CA . ALA A 1 97 ? -4.164 4.989 11.207 1.00 98.81 97 ALA A CA 1
ATOM 779 C C . ALA A 1 97 ? -5.373 4.974 12.160 1.00 98.81 97 ALA A C 1
ATOM 781 O O . ALA A 1 97 ? -6.298 4.179 11.983 1.00 98.81 97 ALA A O 1
ATOM 782 N N . ASN A 1 98 ? -5.426 5.905 13.118 1.00 98.75 98 ASN A N 1
ATOM 783 C CA . ASN A 1 98 ? -6.548 6.039 14.051 1.00 98.75 98 ASN A CA 1
ATOM 784 C C . ASN A 1 98 ? -7.873 6.379 13.348 1.00 98.75 98 ASN A C 1
ATOM 786 O O . ASN A 1 98 ? -8.938 5.982 13.823 1.00 98.75 98 ASN A O 1
ATOM 790 N N . ASN A 1 99 ? -7.830 7.060 12.199 1.00 98.75 99 ASN A N 1
ATOM 791 C CA . ASN A 1 99 ? -9.027 7.350 11.413 1.00 98.75 99 ASN A CA 1
ATOM 792 C C . ASN A 1 99 ? -9.715 6.093 10.869 1.00 98.75 99 ASN A C 1
ATOM 794 O O . ASN A 1 99 ? -10.931 6.138 10.675 1.00 98.75 99 ASN A O 1
ATOM 798 N N . TYR A 1 100 ? -8.990 4.992 10.661 1.00 98.81 100 TYR A N 1
ATOM 799 C CA . TYR A 1 100 ? -9.538 3.741 10.117 1.00 98.81 100 TYR A CA 1
ATOM 800 C C . TYR A 1 100 ? -9.528 2.574 11.107 1.00 98.81 100 TYR A C 1
ATOM 802 O O . TYR A 1 100 ? -10.221 1.581 10.882 1.00 98.81 100 TYR A O 1
ATOM 810 N N . LYS A 1 101 ? -8.783 2.695 12.209 1.00 98.69 101 LYS A N 1
ATOM 811 C CA . LYS A 1 101 ? -8.713 1.684 13.260 1.00 98.69 101 LYS A CA 1
ATOM 812 C C . LYS A 1 101 ? -10.102 1.336 13.801 1.00 98.69 101 LYS A C 1
ATOM 814 O O . LYS A 1 101 ? -10.902 2.218 14.106 1.00 98.69 101 LYS A O 1
ATOM 819 N N . ASP A 1 102 ? -10.359 0.039 13.921 1.00 98.62 102 ASP A N 1
ATOM 820 C CA . ASP A 1 102 ? -11.586 -0.576 14.430 1.00 98.62 102 ASP A CA 1
ATOM 821 C C . ASP A 1 102 ? -12.852 -0.194 13.631 1.00 98.62 102 ASP A C 1
ATOM 823 O O . ASP A 1 102 ? -13.981 -0.402 14.083 1.00 98.62 102 ASP A O 1
ATOM 827 N N . LYS A 1 103 ? -12.680 0.336 12.410 1.00 98.75 103 LYS A N 1
ATOM 828 C CA . LYS A 1 103 ? -13.771 0.666 11.486 1.00 98.75 103 LYS A CA 1
ATOM 829 C C . LYS A 1 103 ? -13.847 -0.338 10.347 1.00 98.75 103 LYS A C 1
ATOM 831 O O . LYS A 1 103 ? -12.856 -0.921 9.920 1.00 98.75 103 LYS A O 1
ATOM 836 N N . LYS A 1 104 ? -15.064 -0.496 9.828 1.00 98.75 104 LYS A N 1
ATOM 837 C CA . LYS A 1 104 ? -15.337 -1.269 8.620 1.00 98.75 104 LYS A CA 1
ATOM 838 C C . LYS A 1 104 ? -14.880 -0.468 7.398 1.00 98.75 104 LYS A C 1
ATOM 840 O O . LYS A 1 104 ? -15.427 0.606 7.149 1.00 98.75 104 LYS A O 1
ATOM 845 N N . VAL A 1 105 ? -13.908 -0.992 6.656 1.00 98.69 105 VAL A N 1
ATOM 846 C CA . VAL A 1 105 ? -13.317 -0.342 5.476 1.00 98.69 105 VAL A CA 1
ATOM 847 C C . VAL A 1 105 ? -13.202 -1.311 4.305 1.00 98.69 105 VAL A C 1
ATOM 849 O O . VAL A 1 105 ? -13.152 -2.529 4.491 1.00 98.69 105 VAL A O 1
ATOM 852 N N . ASP A 1 106 ? -13.139 -0.755 3.101 1.00 98.69 106 ASP A N 1
ATOM 853 C CA . ASP A 1 106 ? -12.704 -1.485 1.917 1.00 98.69 106 ASP A CA 1
ATOM 854 C C . ASP A 1 106 ? -11.203 -1.240 1.712 1.00 98.69 106 ASP A C 1
ATOM 856 O O . ASP A 1 106 ? -10.721 -0.115 1.857 1.00 98.69 106 ASP A O 1
ATOM 860 N N . ILE A 1 107 ? -10.462 -2.296 1.390 1.00 98.69 107 ILE A N 1
ATOM 861 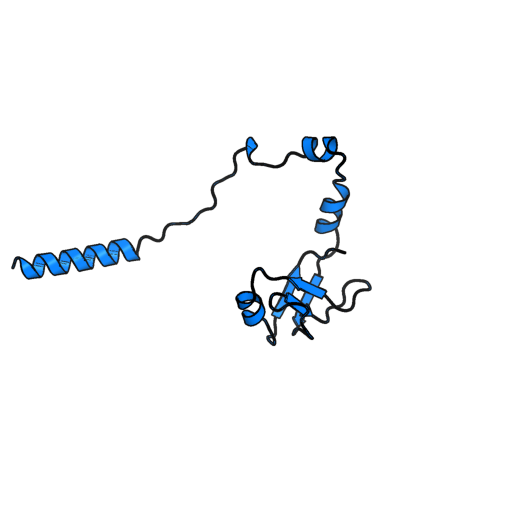C CA . ILE A 1 107 ? -9.028 -2.266 1.110 1.00 98.69 107 ILE A CA 1
ATOM 862 C C . ILE A 1 107 ? -8.829 -2.561 -0.371 1.00 98.69 107 ILE A C 1
ATOM 864 O O . ILE A 1 107 ? -9.353 -3.550 -0.881 1.00 98.69 107 ILE A O 1
ATOM 868 N N . PHE A 1 108 ? -8.052 -1.711 -1.037 1.00 98.75 108 PHE A N 1
ATOM 869 C CA . PHE A 1 108 ? -7.560 -1.917 -2.393 1.00 98.75 108 PHE A CA 1
ATOM 870 C C . PHE A 1 108 ? -6.129 -1.387 -2.466 1.00 98.75 108 PHE A C 1
ATOM 872 O O . PHE A 1 108 ? -5.888 -0.230 -2.118 1.00 98.75 108 PHE A O 1
ATOM 879 N N . GLY A 1 109 ? -5.168 -2.203 -2.895 1.00 98.38 109 GLY A N 1
ATOM 880 C CA . GLY A 1 109 ? -3.777 -1.755 -2.929 1.00 98.38 109 GLY A CA 1
ATOM 881 C C . GLY A 1 109 ? -2.807 -2.713 -3.601 1.00 98.38 109 GLY A C 1
ATOM 882 O O . GLY A 1 109 ? -3.147 -3.842 -3.956 1.00 98.38 109 GLY A O 1
ATOM 883 N N . VAL A 1 110 ? -1.576 -2.234 -3.765 1.00 98.62 110 VAL A N 1
ATOM 884 C CA . VAL A 1 110 ? -0.463 -2.979 -4.358 1.00 98.62 110 VAL A CA 1
ATOM 885 C C . VAL A 1 110 ? 0.343 -3.644 -3.235 1.00 98.62 110 VAL A C 1
ATOM 887 O O . VAL A 1 110 ? 1.003 -2.931 -2.475 1.00 98.62 110 VAL A O 1
ATOM 890 N N . PRO A 1 111 ? 0.307 -4.981 -3.090 1.00 98.31 111 PRO A N 1
ATOM 891 C CA . PRO A 1 111 ? 1.125 -5.670 -2.099 1.00 98.31 111 PRO A CA 1
ATOM 892 C C . PRO A 1 111 ? 2.594 -5.740 -2.527 1.00 98.31 111 PRO A C 1
ATOM 894 O O . PRO A 1 111 ? 2.914 -5.787 -3.716 1.00 98.31 111 PRO A O 1
ATOM 897 N N . TYR A 1 112 ? 3.483 -5.844 -1.544 1.00 98.00 112 TYR A N 1
ATOM 898 C CA . TYR A 1 112 ? 4.891 -6.192 -1.728 1.00 98.00 112 TYR A CA 1
ATOM 899 C C . TYR A 1 112 ? 5.307 -7.257 -0.702 1.00 98.00 112 TYR A C 1
ATOM 901 O O . TYR A 1 112 ? 4.616 -7.451 0.301 1.00 98.00 112 TYR A O 1
ATOM 909 N N . PHE A 1 113 ? 6.412 -7.957 -0.980 1.00 96.00 113 PHE A N 1
ATOM 910 C CA . PHE A 1 113 ? 6.897 -9.118 -0.225 1.00 96.00 113 PHE A CA 1
ATOM 911 C C . PHE A 1 113 ? 8.407 -9.066 -0.021 1.00 96.00 113 PHE A C 1
ATOM 913 O O . PHE A 1 113 ? 9.091 -8.502 -0.908 1.00 96.00 113 PHE A O 1
#

Foldseek 3Di:
DVVVVVVVVVVVVVVVVVPPPPPPDDDDDDPVRDDDPVVCVVVVHDCVVVVCQVPPAWFKDFQWAFPDADDLQKTKTQGDDPPDRIDIDGHPDNVVVVVRHRGGDIDTGGDDD

Radius of gyration: 24.24 Å; chains: 1; bounding box: 42×76×35 Å

pLDDT: mean 92.72, std 11.19, range [59.94, 98.88]